Protein AF-A0AAV4BYK0-F1 (afdb_monomer_lite)

pLDDT: mean 74.88, std 20.82, range [32.38, 96.62]

InterPro domains:
  IPR017850 Alkaline-phosphatase-like, core domain superfamily [G3DSA:3.40.720.10] (1-55)
  IPR017850 Alkaline-phosphatase-like, core domain superfamily [SSF53649] (1-34)

Foldseek 3Di:
DADDDDDDDPFFDPPDDFDGDDPQQVQVVVCQVVVHDGDDGPHDVVRVVVRVGTPDRPPPPPPDPCDDDDPPPPPPPDDDD

Structure (mmCIF, N/CA/C/O backbone):
data_AF-A0AAV4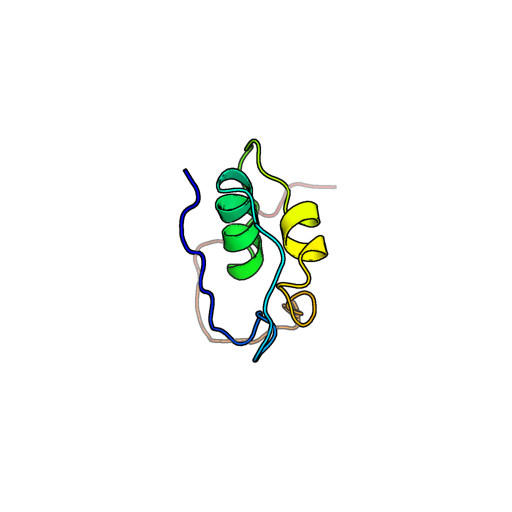BYK0-F1
#
_entry.id   AF-A0AAV4BYK0-F1
#
loop_
_atom_site.group_PDB
_atom_site.id
_atom_site.type_symbol
_atom_site.label_atom_id
_atom_site.label_alt_id
_atom_site.label_comp_id
_atom_site.label_asym_id
_atom_site.label_entity_id
_atom_site.label_seq_id
_atom_site.pdbx_PDB_ins_code
_atom_site.Cartn_x
_atom_site.Cartn_y
_atom_site.Cartn_z
_atom_site.occupancy
_atom_site.B_iso_or_equiv
_atom_site.auth_seq_id
_atom_site.auth_comp_id
_atom_site.auth_asym_id
_atom_site.auth_atom_id
_atom_site.pdbx_PDB_model_num
ATOM 1 N N . MET A 1 1 ? -0.289 18.691 -1.917 1.00 80.88 1 MET A N 1
ATOM 2 C CA . MET A 1 1 ? -1.675 18.161 -1.964 1.00 80.88 1 MET A CA 1
ATOM 3 C C . MET A 1 1 ? -1.714 16.855 -1.180 1.00 80.88 1 MET A C 1
ATOM 5 O O . MET A 1 1 ? -0.680 16.204 -1.129 1.00 80.88 1 MET A O 1
ATOM 9 N N . ARG A 1 2 ? -2.838 16.485 -0.549 1.00 83.94 2 ARG A N 1
ATOM 10 C CA . ARG A 1 2 ? -2.967 15.242 0.238 1.00 83.94 2 ARG A CA 1
ATOM 11 C C . ARG A 1 2 ? -4.201 14.455 -0.235 1.00 83.94 2 ARG A C 1
ATOM 13 O O . ARG A 1 2 ? -5.309 14.912 0.041 1.00 83.94 2 ARG A O 1
ATOM 20 N N . PRO A 1 3 ? -4.036 13.358 -0.997 1.00 89.62 3 PRO A N 1
ATOM 21 C CA . PRO A 1 3 ? -5.157 12.540 -1.448 1.00 89.62 3 PRO A CA 1
ATOM 22 C C . PRO A 1 3 ? -5.739 11.714 -0.296 1.00 89.62 3 PRO A C 1
ATOM 24 O O . PRO A 1 3 ? -5.104 11.524 0.741 1.00 89.62 3 PRO A O 1
ATOM 27 N N . ILE A 1 4 ? -6.955 11.215 -0.499 1.00 92.12 4 ILE A N 1
ATOM 28 C CA . ILE A 1 4 ? -7.632 10.331 0.449 1.00 92.12 4 ILE A CA 1
ATOM 29 C C . ILE A 1 4 ? -7.229 8.886 0.140 1.00 92.12 4 ILE A C 1
ATOM 31 O O . ILE A 1 4 ? -7.275 8.467 -1.016 1.00 92.12 4 ILE A O 1
ATOM 35 N N . PHE A 1 5 ? -6.882 8.123 1.175 1.00 91.00 5 PHE A N 1
ATOM 36 C CA . PHE A 1 5 ? -6.646 6.684 1.092 1.00 91.00 5 PHE A CA 1
ATOM 37 C C . PHE A 1 5 ? -7.664 5.950 1.968 1.00 91.00 5 PHE A C 1
ATOM 39 O O . PHE A 1 5 ? -7.772 6.224 3.162 1.00 91.00 5 PHE A O 1
ATOM 46 N N . VAL A 1 6 ? -8.419 5.026 1.371 1.00 91.88 6 VAL A N 1
ATOM 47 C CA . VAL A 1 6 ? -9.374 4.158 2.072 1.00 91.88 6 VAL A CA 1
ATOM 48 C C . VAL A 1 6 ? -9.151 2.734 1.590 1.00 91.88 6 VAL A C 1
ATOM 50 O O . VAL A 1 6 ? -9.146 2.478 0.388 1.00 91.88 6 VAL A O 1
ATOM 53 N N . ALA A 1 7 ? -8.999 1.807 2.531 1.00 90.12 7 ALA A N 1
ATOM 54 C CA . ALA A 1 7 ? -8.815 0.393 2.248 1.00 90.12 7 ALA A CA 1
ATOM 55 C C . ALA A 1 7 ? -9.794 -0.448 3.073 1.00 90.12 7 ALA A C 1
ATOM 57 O O . ALA A 1 7 ? -10.060 -0.159 4.239 1.00 90.12 7 ALA A O 1
ATOM 58 N N . ARG A 1 8 ? -10.335 -1.506 2.463 1.00 91.31 8 ARG A N 1
ATOM 59 C CA . ARG A 1 8 ? -11.211 -2.479 3.122 1.00 91.31 8 ARG A CA 1
ATOM 60 C C . ARG A 1 8 ? -10.873 -3.870 2.617 1.00 91.31 8 ARG A C 1
ATOM 62 O O . ARG A 1 8 ? -10.824 -4.100 1.416 1.00 91.31 8 ARG A O 1
ATOM 69 N N . GLY A 1 9 ? -10.699 -4.805 3.539 1.00 88.50 9 GLY A N 1
ATOM 70 C CA . GLY A 1 9 ? -10.432 -6.197 3.209 1.00 88.50 9 GLY A CA 1
ATOM 71 C C . GLY A 1 9 ? -9.971 -6.984 4.432 1.00 88.50 9 GLY A C 1
ATOM 72 O O . GLY A 1 9 ? -9.716 -6.387 5.477 1.00 88.50 9 GLY A O 1
ATOM 73 N N . PRO A 1 10 ? -9.858 -8.314 4.316 1.00 87.88 10 PRO A N 1
ATOM 74 C CA . PRO A 1 10 ? -9.453 -9.183 5.423 1.00 87.88 10 PRO A CA 1
ATOM 75 C C . PRO A 1 10 ? -8.008 -8.939 5.887 1.00 87.88 10 PRO A C 1
ATOM 77 O O . PRO A 1 10 ? -7.706 -9.147 7.061 1.00 87.88 10 PRO A O 1
ATOM 80 N N . ALA A 1 11 ? -7.138 -8.474 4.984 1.00 87.19 11 ALA A N 1
ATOM 81 C CA . ALA A 1 11 ? -5.740 -8.156 5.273 1.00 87.19 11 ALA A CA 1
ATOM 82 C C . ALA A 1 11 ? -5.559 -6.835 6.050 1.00 87.19 11 ALA A C 1
ATOM 84 O O . ALA A 1 11 ? -4.559 -6.653 6.746 1.00 87.19 11 ALA A O 1
ATOM 85 N N . PHE A 1 12 ? -6.531 -5.922 5.973 1.00 90.19 12 PHE A N 1
ATOM 86 C CA . PHE A 1 12 ? -6.471 -4.617 6.630 1.00 90.19 12 PHE A CA 1
ATOM 87 C C . PHE A 1 12 ? -7.067 -4.666 8.039 1.00 90.19 12 PHE A C 1
ATOM 89 O O . PHE A 1 12 ? -8.001 -5.426 8.317 1.00 90.19 12 PHE A O 1
ATOM 96 N N . LYS A 1 13 ? -6.558 -3.823 8.944 1.00 88.75 13 LYS A N 1
ATOM 97 C CA . LYS A 1 13 ? -7.195 -3.624 10.252 1.00 88.75 13 LYS A CA 1
ATOM 98 C C . LYS A 1 13 ? -8.570 -2.985 10.076 1.00 88.75 13 LYS A C 1
ATOM 100 O O . LYS A 1 13 ? -8.756 -2.062 9.289 1.00 88.75 13 LYS A O 1
ATOM 105 N N . GLN A 1 14 ? -9.542 -3.482 10.831 1.00 89.69 14 GLN A N 1
ATOM 106 C CA . GLN A 1 14 ? -10.891 -2.924 10.846 1.00 89.69 14 GLN A CA 1
ATOM 107 C C . GLN A 1 14 ? -10.959 -1.731 11.798 1.00 89.69 14 GLN A C 1
ATOM 109 O O . GLN A 1 14 ? -10.308 -1.744 12.840 1.00 89.69 14 GLN A O 1
ATOM 114 N N . ASN A 1 15 ? -11.774 -0.730 11.446 1.00 88.81 15 ASN A N 1
ATOM 115 C CA . ASN A 1 15 ? -11.999 0.482 12.246 1.00 88.81 15 ASN A CA 1
ATOM 116 C C . ASN A 1 15 ? -10.700 1.204 12.650 1.00 88.81 15 ASN A C 1
ATOM 118 O O . ASN A 1 15 ? -10.620 1.792 13.726 1.00 88.81 15 ASN A O 1
ATOM 122 N N . ALA A 1 16 ? -9.680 1.141 11.791 1.00 88.25 16 ALA A N 1
ATOM 123 C CA . ALA A 1 16 ? -8.395 1.781 12.015 1.00 88.25 16 ALA A CA 1
ATOM 124 C C . ALA A 1 16 ? -8.306 3.094 11.231 1.00 88.25 16 ALA A C 1
ATOM 126 O O . ALA A 1 16 ? -8.608 3.139 10.038 1.00 88.25 16 ALA A O 1
ATOM 127 N N . VAL A 1 17 ? -7.849 4.145 11.910 1.00 90.00 17 VAL A N 1
ATOM 128 C CA . VAL A 1 17 ? -7.354 5.369 11.279 1.00 90.00 17 VAL A CA 1
ATOM 129 C C . VAL A 1 17 ? -5.842 5.307 11.364 1.00 90.00 17 VAL A C 1
ATOM 131 O O . VAL A 1 17 ? -5.290 5.157 12.452 1.00 90.00 17 VAL A O 1
ATOM 134 N N . VAL A 1 18 ? -5.190 5.367 10.211 1.00 86.75 18 VAL A N 1
ATOM 135 C CA . VAL A 1 18 ? -3.738 5.253 10.110 1.00 86.75 18 VAL A CA 1
ATOM 136 C C . VAL A 1 18 ? -3.099 6.598 9.816 1.00 86.75 18 VAL A C 1
ATOM 138 O O . VAL A 1 18 ? -3.761 7.533 9.355 1.00 86.75 18 VAL A O 1
ATOM 141 N N . GLU A 1 19 ? -1.797 6.679 10.063 1.00 86.81 19 GLU A N 1
ATOM 142 C CA . GLU A 1 19 ? -0.994 7.799 9.592 1.00 86.81 19 GLU A CA 1
ATOM 143 C C . GLU A 1 19 ? -0.965 7.859 8.059 1.00 86.81 19 GLU A C 1
ATOM 145 O O . GLU A 1 19 ? -1.332 6.912 7.355 1.00 86.81 19 GLU A O 1
ATOM 150 N N . SER A 1 20 ? -0.542 9.005 7.528 1.00 87.81 20 SER A N 1
ATOM 151 C CA . SER A 1 20 ? -0.444 9.190 6.084 1.00 87.81 20 SER A CA 1
ATOM 152 C C . SER A 1 20 ? 0.538 8.203 5.460 1.00 87.81 20 SER A C 1
ATOM 154 O O . SER A 1 20 ? 1.676 8.091 5.906 1.00 87.81 20 SER A O 1
ATOM 156 N N . ILE A 1 21 ? 0.098 7.565 4.381 1.00 89.94 21 ILE A N 1
ATOM 157 C CA . ILE A 1 21 ? 0.903 6.732 3.489 1.00 89.94 21 ILE A CA 1
ATOM 158 C C . ILE A 1 21 ? 1.393 7.575 2.306 1.00 89.94 21 ILE A C 1
ATOM 160 O O . ILE A 1 21 ? 0.633 8.374 1.750 1.00 89.94 21 ILE A O 1
ATOM 164 N N . ASP A 1 22 ? 2.640 7.360 1.890 1.00 92.12 22 ASP A N 1
ATOM 165 C CA . ASP A 1 22 ? 3.158 7.917 0.645 1.00 92.12 22 ASP A CA 1
ATOM 166 C C . ASP A 1 22 ? 2.638 7.124 -0.562 1.00 92.12 22 ASP A C 1
ATOM 168 O O . ASP A 1 22 ? 2.649 5.894 -0.578 1.00 92.12 22 ASP A O 1
ATOM 172 N N . THR A 1 23 ? 2.227 7.815 -1.628 1.00 93.12 23 THR A N 1
ATOM 173 C CA . THR A 1 23 ? 1.660 7.173 -2.831 1.00 93.12 23 THR A CA 1
ATOM 174 C C . THR A 1 23 ? 2.608 6.148 -3.467 1.00 93.12 23 THR A C 1
ATOM 176 O O . THR A 1 23 ? 2.150 5.167 -4.049 1.00 93.12 23 THR A O 1
ATOM 179 N N . VAL A 1 24 ? 3.927 6.338 -3.338 1.00 95.06 24 VAL A N 1
ATOM 180 C CA . VAL A 1 24 ? 4.940 5.398 -3.852 1.00 95.06 24 VAL A CA 1
ATOM 181 C C . VAL A 1 24 ? 4.912 4.041 -3.140 1.00 95.06 24 VAL A C 1
ATOM 183 O O . VAL A 1 24 ? 5.308 3.042 -3.733 1.00 95.06 24 VAL A O 1
ATOM 186 N N . ASP A 1 25 ? 4.389 3.982 -1.914 1.00 93.69 25 ASP A N 1
ATOM 187 C CA . ASP A 1 25 ? 4.314 2.759 -1.106 1.00 93.69 25 ASP A CA 1
ATOM 188 C C . ASP A 1 25 ? 3.084 1.904 -1.442 1.00 93.69 25 ASP A C 1
ATOM 190 O O . ASP A 1 25 ? 2.995 0.746 -1.037 1.00 93.69 25 ASP A O 1
ATOM 194 N N . ILE A 1 26 ? 2.150 2.433 -2.242 1.00 93.06 26 ILE A N 1
ATOM 195 C CA . ILE A 1 26 ? 0.935 1.715 -2.645 1.00 93.06 26 ILE A CA 1
ATOM 196 C C . ILE A 1 26 ? 1.270 0.515 -3.538 1.00 93.06 26 ILE A C 1
ATOM 198 O O . ILE A 1 26 ? 0.674 -0.547 -3.379 1.00 93.06 26 ILE A O 1
ATOM 202 N N . TYR A 1 27 ? 2.227 0.652 -4.460 1.00 95.38 27 TYR A N 1
ATOM 203 C CA . TYR A 1 27 ? 2.617 -0.444 -5.353 1.00 95.38 27 TYR A CA 1
ATOM 204 C C . TYR A 1 27 ? 3.159 -1.672 -4.595 1.00 95.38 27 TYR A C 1
ATOM 206 O O . TYR A 1 27 ? 2.562 -2.743 -4.733 1.00 95.38 27 TYR A O 1
ATOM 214 N N . PRO A 1 28 ? 4.213 -1.562 -3.757 1.00 94.31 28 PRO A N 1
ATOM 215 C CA . PRO A 1 28 ? 4.709 -2.716 -3.007 1.00 94.31 28 PRO A CA 1
ATOM 216 C C . PRO A 1 28 ? 3.673 -3.264 -2.012 1.00 94.31 28 PRO A C 1
ATOM 218 O O . PRO A 1 28 ? 3.628 -4.474 -1.803 1.00 94.31 28 PRO A O 1
ATOM 221 N N . LEU A 1 29 ? 2.794 -2.416 -1.456 1.00 92.50 29 LEU A N 1
ATOM 222 C CA . LEU A 1 29 ? 1.658 -2.859 -0.640 1.00 92.50 29 LEU A CA 1
ATOM 223 C C . LEU A 1 29 ? 0.699 -3.756 -1.434 1.00 92.50 29 LEU A C 1
ATOM 225 O O . LEU A 1 29 ? 0.307 -4.812 -0.948 1.00 92.50 29 LEU A O 1
ATOM 229 N N . ILE A 1 30 ? 0.323 -3.367 -2.653 1.00 93.44 30 ILE A N 1
ATOM 230 C CA . ILE A 1 30 ? -0.560 -4.180 -3.501 1.00 93.44 30 ILE A CA 1
ATOM 231 C C . ILE A 1 30 ? 0.116 -5.500 -3.878 1.00 93.44 30 ILE A C 1
ATOM 233 O O . ILE A 1 30 ? -0.528 -6.543 -3.789 1.00 93.44 30 ILE A O 1
ATOM 237 N N . CYS A 1 31 ? 1.403 -5.481 -4.240 1.00 92.38 31 CYS A N 1
ATOM 238 C CA . CYS A 1 31 ? 2.160 -6.703 -4.523 1.00 92.38 31 CYS A CA 1
ATOM 239 C C . CYS A 1 31 ? 2.128 -7.675 -3.338 1.00 92.38 31 CYS A C 1
ATOM 241 O O . CYS A 1 31 ? 1.839 -8.857 -3.511 1.00 92.38 31 CYS A O 1
ATOM 243 N N . HIS A 1 32 ? 2.321 -7.155 -2.125 1.00 89.38 32 HIS A N 1
ATOM 244 C CA . HIS A 1 32 ? 2.229 -7.938 -0.898 1.00 89.38 32 HIS A CA 1
ATOM 245 C C . HIS A 1 32 ? 0.827 -8.531 -0.673 1.00 89.38 32 HIS A C 1
ATOM 247 O O . HIS A 1 32 ? 0.695 -9.699 -0.316 1.00 89.38 32 HIS A O 1
ATOM 253 N N . LEU A 1 33 ? -0.236 -7.762 -0.930 1.00 89.56 33 LEU A N 1
ATOM 254 C CA . LEU A 1 33 ? -1.621 -8.237 -0.796 1.00 89.56 33 LEU A CA 1
ATOM 255 C C . LEU A 1 33 ? -1.989 -9.319 -1.819 1.00 89.56 33 LEU A C 1
ATOM 257 O O . LEU A 1 33 ? -2.821 -10.175 -1.524 1.00 89.56 33 LEU A O 1
ATOM 261 N N . LEU A 1 34 ? -1.393 -9.262 -3.010 1.00 90.44 34 LEU A N 1
ATOM 262 C CA . LEU A 1 34 ? -1.596 -10.227 -4.092 1.00 90.44 34 LEU A CA 1
ATOM 263 C C . LEU A 1 34 ? -0.633 -11.420 -4.032 1.00 90.44 34 LEU A C 1
ATOM 265 O O . LEU A 1 34 ? -0.753 -12.318 -4.859 1.00 90.44 34 LEU A O 1
ATOM 269 N N . ASN A 1 35 ? 0.300 -11.434 -3.075 1.00 86.69 35 ASN A N 1
ATOM 270 C CA . ASN A 1 35 ? 1.353 -12.441 -2.956 1.00 86.69 35 ASN A CA 1
ATOM 271 C C . ASN A 1 35 ? 2.211 -12.579 -4.230 1.00 86.69 35 ASN A C 1
ATOM 273 O O . ASN A 1 35 ? 2.454 -13.683 -4.717 1.00 86.69 35 ASN A O 1
ATOM 277 N N . ILE A 1 36 ? 2.641 -11.446 -4.789 1.00 90.25 36 ILE A N 1
ATOM 278 C CA . ILE A 1 36 ? 3.538 -11.389 -5.950 1.00 90.25 36 ILE A CA 1
ATOM 279 C C . ILE A 1 36 ? 4.819 -10.632 -5.608 1.00 90.25 36 ILE A C 1
ATOM 281 O O . ILE A 1 36 ? 4.798 -9.677 -4.827 1.00 90.25 36 ILE A O 1
ATOM 285 N N . ASP A 1 37 ? 5.920 -11.014 -6.252 1.00 90.19 37 ASP A N 1
ATOM 286 C CA . ASP A 1 37 ? 7.191 -10.313 -6.097 1.00 90.19 37 ASP A CA 1
ATOM 287 C C . ASP A 1 37 ? 7.129 -8.932 -6.776 1.00 90.19 37 ASP A C 1
ATOM 289 O O . ASP A 1 37 ? 6.814 -8.836 -7.969 1.00 90.19 37 ASP A O 1
ATOM 293 N N . PRO A 1 38 ? 7.412 -7.837 -6.047 1.00 91.75 38 PRO A N 1
ATOM 294 C CA . PRO A 1 38 ? 7.419 -6.507 -6.634 1.00 91.75 38 PRO A CA 1
ATOM 295 C C . PRO A 1 38 ? 8.626 -6.329 -7.564 1.00 91.75 38 PRO A C 1
ATOM 297 O O . PRO A 1 38 ? 9.757 -6.680 -7.227 1.00 91.75 38 PRO A O 1
ATOM 300 N N . ALA A 1 39 ? 8.407 -5.693 -8.716 1.00 95.12 39 ALA A N 1
ATOM 301 C CA . ALA A 1 39 ? 9.500 -5.216 -9.562 1.00 95.12 39 ALA A CA 1
ATOM 302 C C . ALA A 1 39 ? 10.245 -4.038 -8.886 1.00 95.12 39 ALA A C 1
ATOM 304 O O . ALA A 1 39 ? 9.697 -3.421 -7.962 1.00 95.12 39 ALA A O 1
ATOM 305 N N . PRO A 1 40 ? 11.465 -3.675 -9.335 1.00 96.12 40 PRO A N 1
ATOM 306 C CA . PRO A 1 40 ? 12.204 -2.539 -8.782 1.00 96.12 40 PRO A CA 1
ATOM 307 C C . PRO A 1 40 ? 11.367 -1.251 -8.781 1.00 96.12 40 PRO A C 1
ATOM 309 O O . PRO A 1 40 ? 10.875 -0.816 -9.820 1.00 96.12 40 PRO A O 1
ATOM 312 N N . ASN A 1 41 ? 11.193 -0.651 -7.604 1.00 95.69 41 ASN A N 1
ATOM 313 C CA . ASN A 1 41 ? 10.381 0.546 -7.393 1.00 95.69 41 ASN A CA 1
ATOM 314 C C . ASN A 1 41 ? 10.946 1.390 -6.233 1.00 95.69 41 ASN A C 1
ATOM 316 O O . ASN A 1 41 ? 11.806 0.931 -5.486 1.00 95.69 41 ASN A O 1
ATOM 320 N N . ASN A 1 42 ? 10.474 2.630 -6.084 1.00 96.62 42 ASN A N 1
ATOM 321 C CA . ASN A 1 42 ? 10.937 3.563 -5.042 1.00 96.62 42 ASN A CA 1
ATOM 322 C C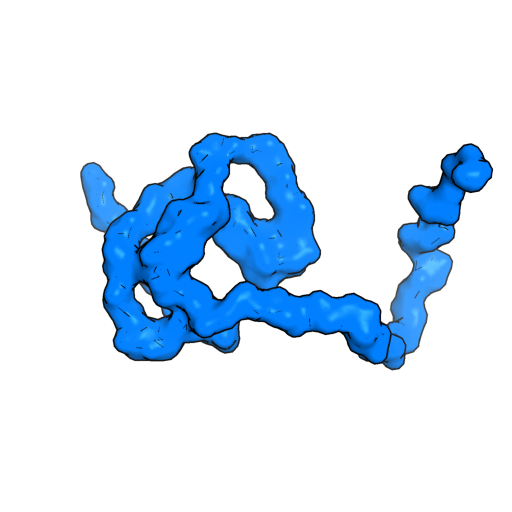 . ASN A 1 42 ? 10.128 3.490 -3.728 1.00 96.62 42 ASN A C 1
ATOM 324 O O . ASN A 1 42 ? 10.379 4.269 -2.803 1.00 96.62 42 ASN A O 1
ATOM 328 N N . GLY A 1 43 ? 9.139 2.599 -3.654 1.00 93.94 43 GLY A N 1
ATOM 329 C CA . GLY A 1 43 ? 8.299 2.399 -2.481 1.00 93.94 43 GLY A CA 1
ATOM 330 C C . GLY A 1 43 ? 8.939 1.486 -1.434 1.00 93.94 43 GLY A C 1
ATOM 331 O O . GLY A 1 43 ? 9.933 0.807 -1.681 1.00 93.94 43 GLY A O 1
ATOM 332 N N . SER A 1 44 ? 8.352 1.460 -0.242 1.00 91.31 44 SER A N 1
ATOM 333 C CA . SER A 1 44 ? 8.748 0.593 0.865 1.00 91.31 44 SER A CA 1
ATOM 334 C C . SER A 1 44 ? 7.516 -0.001 1.535 1.00 91.31 44 SER A C 1
ATOM 336 O O . SER A 1 44 ? 6.681 0.721 2.080 1.00 91.31 44 SER A O 1
ATOM 338 N N . LEU A 1 45 ? 7.429 -1.334 1.538 1.00 88.75 45 LEU A N 1
ATOM 339 C CA . LEU A 1 45 ? 6.375 -2.053 2.256 1.00 88.75 45 LEU A CA 1
ATOM 340 C C . LEU A 1 45 ? 6.455 -1.804 3.769 1.00 88.75 45 LEU A C 1
ATOM 342 O O . LEU A 1 45 ? 5.432 -1.618 4.419 1.00 88.75 45 LEU A O 1
ATOM 346 N N . GLU A 1 46 ? 7.668 -1.717 4.316 1.00 88.00 46 GLU A N 1
ATOM 347 C CA . GLU A 1 46 ? 7.902 -1.496 5.747 1.00 88.00 46 GLU A CA 1
ATOM 348 C C . GLU A 1 46 ? 7.252 -0.191 6.240 1.00 88.00 46 GLU A C 1
ATOM 350 O O . GLU A 1 46 ? 6.709 -0.138 7.344 1.00 88.00 46 GLU A O 1
ATOM 355 N N . ARG A 1 47 ? 7.252 0.867 5.414 1.00 87.44 47 ARG A N 1
ATOM 356 C CA . ARG A 1 47 ? 6.565 2.131 5.736 1.00 87.44 47 ARG A CA 1
ATOM 357 C C . ARG A 1 47 ? 5.048 1.950 5.817 1.00 87.44 47 ARG A C 1
ATOM 359 O O . ARG A 1 47 ? 4.430 2.443 6.760 1.00 87.44 47 ARG A O 1
ATOM 366 N N . ALA A 1 48 ? 4.460 1.199 4.886 1.00 79.81 48 ALA A N 1
ATOM 367 C CA . ALA A 1 48 ? 3.030 0.892 4.900 1.00 79.81 48 ALA A CA 1
ATOM 368 C C . ALA A 1 48 ? 2.637 -0.006 6.092 1.00 79.81 48 ALA A C 1
ATOM 370 O O . ALA A 1 48 ? 1.586 0.188 6.702 1.00 79.81 48 ALA A O 1
ATOM 371 N N . GLU A 1 49 ? 3.489 -0.956 6.480 1.00 79.50 49 GLU A N 1
ATOM 372 C CA . GLU A 1 49 ? 3.268 -1.810 7.653 1.00 79.50 49 GLU A CA 1
ATOM 373 C C . GLU A 1 49 ? 3.347 -1.028 8.970 1.00 79.50 49 GLU A C 1
ATOM 375 O O . GLU A 1 49 ? 2.493 -1.201 9.848 1.00 79.50 49 GLU A O 1
ATOM 380 N N . LYS A 1 50 ? 4.322 -0.114 9.091 1.00 78.62 50 LYS A N 1
ATOM 381 C CA . LYS A 1 50 ? 4.486 0.772 10.258 1.00 78.62 50 LYS A CA 1
ATOM 382 C C . LYS A 1 50 ? 3.297 1.694 10.481 1.00 78.62 50 LYS A C 1
ATOM 384 O O . LYS A 1 50 ? 2.964 1.958 11.632 1.00 78.62 50 LYS A O 1
ATOM 389 N N . ALA A 1 51 ? 2.589 2.083 9.418 1.00 74.19 51 ALA A N 1
ATOM 390 C CA . ALA A 1 51 ? 1.333 2.822 9.528 1.00 74.19 51 ALA A CA 1
ATOM 391 C C . ALA A 1 51 ? 0.210 2.007 10.209 1.00 74.19 51 ALA A C 1
ATOM 393 O O . ALA A 1 51 ? -0.913 2.484 10.336 1.00 74.19 51 ALA A O 1
ATOM 394 N N . THR A 1 52 ? 0.473 0.779 10.679 1.00 67.94 52 THR A N 1
ATOM 395 C CA . THR A 1 52 ? -0.483 -0.135 11.323 1.00 67.94 52 THR A CA 1
ATOM 396 C C . THR A 1 52 ? -1.670 -0.512 10.435 1.00 67.94 52 THR A C 1
ATOM 398 O O . THR A 1 52 ? -2.715 -0.924 10.933 1.00 67.94 52 THR A O 1
ATOM 401 N N . LEU A 1 53 ? -1.488 -0.434 9.116 1.00 76.88 53 LEU A N 1
ATOM 402 C CA . LEU A 1 53 ? -2.509 -0.728 8.109 1.00 76.88 53 LEU A CA 1
ATOM 403 C C . LEU A 1 53 ? -2.946 -2.199 8.098 1.00 76.88 53 LEU A C 1
ATOM 405 O O . LEU A 1 53 ? -4.127 -2.497 7.904 1.00 76.88 53 LEU A O 1
ATOM 409 N N . LEU A 1 54 ? -2.007 -3.122 8.311 1.00 82.69 54 LEU A N 1
ATOM 410 C CA . LEU A 1 54 ? -2.231 -4.558 8.145 1.00 82.69 54 LEU A CA 1
ATOM 411 C C . LEU A 1 54 ? -2.506 -5.252 9.484 1.00 82.69 54 LEU A C 1
ATOM 413 O O . LEU A 1 54 ? -1.896 -4.939 10.508 1.00 82.69 54 LEU A O 1
ATOM 417 N N . ARG A 1 55 ? -3.469 -6.181 9.498 1.00 75.50 55 ARG A N 1
ATOM 418 C CA . ARG A 1 55 ? -3.928 -6.877 10.716 1.00 75.50 55 ARG A CA 1
ATOM 419 C C . ARG A 1 55 ? -2.895 -7.873 11.243 1.00 75.50 55 ARG A C 1
ATOM 421 O O . ARG A 1 55 ? -2.677 -7.930 12.447 1.00 75.50 55 ARG A O 1
ATOM 428 N N . VAL A 1 56 ? -2.300 -8.641 10.342 1.00 61.56 56 VAL A N 1
ATOM 429 C CA . VAL A 1 56 ? -1.240 -9.651 10.501 1.00 61.56 56 VAL A CA 1
ATOM 430 C C . VAL A 1 56 ? -0.674 -9.812 9.080 1.00 61.56 56 VAL A C 1
ATOM 432 O O . VAL A 1 56 ? -1.477 -9.676 8.147 1.00 61.56 56 VAL A O 1
ATOM 435 N N . PRO A 1 57 ? 0.632 -10.079 8.863 1.00 55.22 57 PRO A N 1
ATOM 436 C CA . PRO A 1 57 ? 1.100 -10.474 7.536 1.00 55.22 57 PRO A CA 1
ATOM 437 C C . PRO A 1 57 ? 0.188 -11.598 7.029 1.00 55.22 57 PRO A C 1
ATOM 439 O O . PRO A 1 57 ? -0.085 -12.536 7.790 1.00 55.22 57 PRO A O 1
ATOM 442 N N . PRO A 1 58 ? -0.371 -11.480 5.817 1.00 53.16 58 PRO A N 1
ATOM 443 C CA . PRO A 1 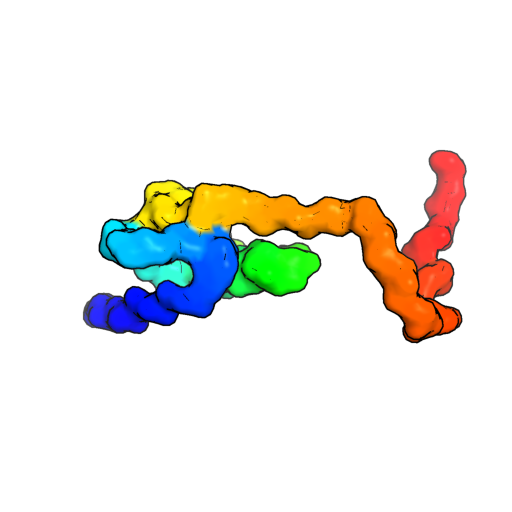58 ? -1.237 -12.505 5.280 1.00 53.16 58 PRO A CA 1
ATOM 444 C C . PRO A 1 58 ? -0.448 -13.813 5.293 1.00 53.16 58 PRO A C 1
ATOM 446 O O . PRO A 1 58 ? 0.572 -13.961 4.624 1.00 53.16 58 PRO A O 1
ATOM 449 N N . LYS A 1 59 ? -0.883 -14.750 6.140 1.00 45.47 59 LYS A N 1
ATOM 450 C CA . LYS A 1 59 ? -0.366 -16.111 6.128 1.00 45.47 59 LYS A CA 1
ATOM 451 C C . LYS A 1 59 ? -0.914 -16.768 4.872 1.00 45.47 59 LYS A C 1
ATOM 453 O O . LYS A 1 59 ? -1.985 -17.367 4.894 1.00 45.47 59 LYS A O 1
ATOM 458 N N . PHE A 1 60 ? -0.206 -16.590 3.768 1.00 51.34 60 PHE A N 1
ATOM 459 C CA . PHE A 1 60 ? -0.355 -17.457 2.617 1.00 51.34 60 PHE A CA 1
ATOM 460 C C . PHE A 1 60 ? 0.417 -18.723 2.957 1.00 51.34 60 PHE A C 1
ATOM 462 O O . PHE A 1 60 ? 1.629 -18.813 2.774 1.00 51.34 60 PHE A O 1
ATOM 469 N N . ASN A 1 61 ? -0.275 -19.661 3.596 1.00 45.12 61 ASN A N 1
ATOM 470 C CA . ASN A 1 61 ? 0.278 -20.982 3.815 1.00 45.12 61 ASN A CA 1
ATOM 471 C C . ASN A 1 61 ? 0.516 -21.566 2.418 1.00 45.12 61 ASN A C 1
ATOM 473 O O . ASN A 1 61 ? -0.437 -21.742 1.664 1.00 45.12 61 ASN A O 1
ATOM 477 N N . ASN A 1 62 ? 1.761 -21.896 2.082 1.00 50.12 62 ASN A N 1
ATOM 478 C CA . ASN A 1 62 ? 2.060 -22.762 0.937 1.00 50.12 62 ASN A CA 1
ATOM 479 C C . ASN A 1 62 ? 1.645 -24.225 1.207 1.00 50.12 62 ASN A C 1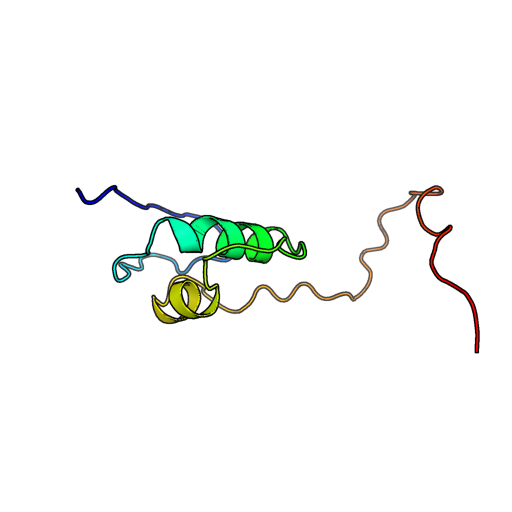
ATOM 481 O O . ASN A 1 62 ? 2.055 -25.132 0.487 1.00 50.12 62 ASN A O 1
ATOM 485 N N . ASP A 1 63 ? 0.829 -24.464 2.235 1.00 49.16 63 ASP A N 1
ATOM 486 C CA . ASP A 1 63 ? 0.184 -25.740 2.491 1.00 49.16 63 ASP A CA 1
ATOM 487 C C . ASP A 1 63 ? -0.965 -25.886 1.493 1.00 49.16 63 ASP A C 1
ATOM 489 O O . ASP A 1 63 ? -2.097 -25.488 1.753 1.00 49.16 63 ASP A O 1
ATOM 493 N N . CYS A 1 64 ? -0.597 -26.384 0.314 1.00 47.59 64 CYS A N 1
ATOM 494 C CA . CYS A 1 64 ? -1.412 -27.129 -0.634 1.00 47.59 64 CYS A CA 1
ATOM 495 C C . CYS A 1 64 ? -2.930 -27.048 -0.397 1.00 47.59 64 CYS A C 1
ATOM 497 O O . CYS A 1 64 ? -3.486 -27.874 0.326 1.00 47.59 64 CYS A O 1
ATOM 499 N N . ASP A 1 65 ? -3.606 -26.140 -1.097 1.00 40.78 65 ASP A N 1
ATOM 500 C CA . ASP A 1 65 ? -4.982 -26.400 -1.513 1.00 40.78 65 ASP A CA 1
ATOM 501 C C . ASP A 1 65 ? -4.902 -27.065 -2.898 1.00 40.78 65 ASP A C 1
ATOM 503 O O . ASP A 1 65 ? -4.541 -26.398 -3.876 1.00 40.78 65 ASP A O 1
ATOM 507 N N . PRO A 1 66 ? -5.109 -28.390 -3.019 1.00 48.28 66 PRO A N 1
ATOM 508 C CA . PRO A 1 66 ? -5.119 -29.047 -4.310 1.00 48.28 66 PRO A CA 1
ATOM 509 C C . PRO A 1 66 ? -6.466 -28.752 -4.974 1.00 48.28 66 PRO A C 1
ATOM 511 O O . PRO A 1 66 ? -7.381 -29.570 -4.933 1.00 48.28 66 PRO A O 1
ATOM 514 N N . SER A 1 67 ? -6.595 -27.587 -5.609 1.00 43.56 67 SER A N 1
ATOM 515 C CA . SER A 1 67 ? -7.614 -27.431 -6.647 1.00 43.56 67 SER A CA 1
ATOM 516 C C . SER A 1 67 ? -7.083 -28.054 -7.948 1.00 43.56 67 SER A C 1
ATOM 518 O O . SER A 1 67 ? -5.909 -27.845 -8.277 1.00 43.56 67 SER A O 1
ATOM 520 N N . PRO A 1 68 ? -7.874 -28.875 -8.663 1.00 43.91 68 PRO A N 1
ATOM 521 C CA . PRO A 1 68 ? -7.361 -29.737 -9.714 1.00 43.91 68 PRO A CA 1
ATOM 522 C C . PRO A 1 68 ? -7.066 -28.959 -11.002 1.00 43.91 68 PRO A C 1
ATOM 524 O O . PRO A 1 68 ? -7.872 -28.141 -11.432 1.00 43.91 68 PRO A O 1
ATOM 527 N N . ASP A 1 69 ? -5.940 -29.333 -11.622 1.00 44.72 69 ASP A N 1
ATOM 528 C CA . ASP A 1 69 ? -5.485 -29.014 -12.985 1.00 44.72 69 ASP A CA 1
ATOM 529 C C . ASP A 1 69 ? -4.931 -27.597 -13.254 1.00 44.72 69 ASP A C 1
ATOM 531 O O . ASP A 1 69 ? -5.655 -26.644 -13.530 1.00 44.72 69 ASP A O 1
ATOM 535 N N . TRP A 1 70 ? -3.596 -27.518 -13.335 1.00 41.75 70 TRP A N 1
ATOM 536 C CA . TRP A 1 70 ? -2.926 -26.703 -14.352 1.00 41.75 70 TRP A CA 1
ATOM 537 C C . TRP A 1 70 ? -1.681 -27.443 -14.867 1.00 41.75 70 TRP A C 1
ATOM 539 O O . TRP A 1 70 ? -0.593 -27.409 -14.307 1.00 41.75 70 TRP A O 1
ATOM 549 N N . SER A 1 71 ? -1.826 -28.162 -15.966 1.00 45.38 71 SER A N 1
ATOM 550 C CA . SER A 1 71 ? -0.778 -29.016 -16.551 1.00 45.38 71 SER A CA 1
ATOM 551 C C . SER A 1 71 ? 0.425 -28.279 -17.191 1.00 45.38 71 SER A C 1
ATOM 553 O O . SER A 1 71 ? 1.211 -28.915 -17.887 1.00 45.38 71 SER A O 1
ATOM 555 N N . THR A 1 72 ? 0.599 -26.957 -17.027 1.00 48.25 72 THR A N 1
ATOM 556 C CA . THR A 1 72 ? 1.320 -26.158 -18.056 1.00 48.25 72 THR A CA 1
ATOM 557 C C . THR A 1 72 ? 2.535 -25.333 -17.608 1.00 48.25 72 THR A C 1
ATOM 559 O O . THR A 1 72 ? 3.317 -24.899 -18.443 1.00 48.25 72 THR A O 1
ATOM 562 N N . GLN A 1 73 ? 2.782 -25.101 -16.326 1.00 47.94 73 GLN A N 1
ATOM 563 C CA . GLN A 1 73 ? 3.740 -24.053 -15.892 1.00 47.94 73 GLN A CA 1
ATOM 564 C C . GLN A 1 73 ? 4.886 -24.537 -14.972 1.00 47.94 73 GLN A C 1
ATOM 566 O O . GLN A 1 73 ? 5.581 -23.734 -14.361 1.00 47.94 73 GLN A O 1
ATOM 571 N N . ASN A 1 74 ? 5.152 -25.851 -14.942 1.00 45.28 74 ASN A N 1
ATOM 5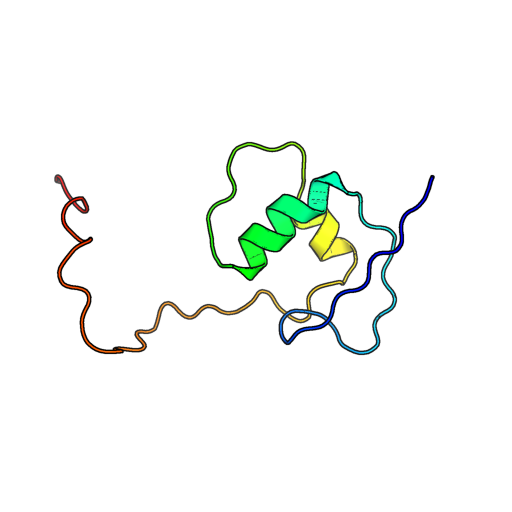72 C CA . ASN A 1 74 ? 6.281 -26.463 -14.222 1.00 45.28 74 ASN A CA 1
ATOM 573 C C . ASN A 1 74 ? 7.381 -26.977 -15.169 1.00 45.28 74 ASN A C 1
ATOM 575 O O . ASN A 1 74 ? 8.011 -28.001 -14.928 1.00 45.28 74 ASN A O 1
ATOM 579 N N . GLN A 1 75 ? 7.643 -26.244 -16.255 1.00 49.84 75 GLN A N 1
ATOM 580 C CA . GLN A 1 75 ? 8.737 -26.554 -17.185 1.00 49.84 75 GLN A CA 1
ATOM 581 C C . GLN A 1 75 ? 9.985 -25.676 -16.998 1.00 49.84 75 GLN A C 1
ATOM 583 O O . GLN A 1 75 ? 10.859 -25.662 -17.860 1.00 49.84 75 GLN A O 1
ATOM 588 N N . LYS A 1 76 ? 10.099 -24.949 -15.877 1.00 43.31 76 LYS A N 1
ATOM 589 C CA . LYS A 1 76 ? 11.307 -24.169 -15.541 1.00 43.31 76 LYS A CA 1
ATOM 590 C C . LYS A 1 76 ? 11.744 -24.244 -14.073 1.00 43.31 76 LYS A C 1
ATOM 592 O O . LYS A 1 76 ? 12.420 -23.344 -13.589 1.00 43.31 76 LYS A O 1
ATOM 597 N N . CYS A 1 77 ? 11.440 -25.345 -13.390 1.00 44.41 77 CYS A N 1
ATOM 598 C CA . CYS A 1 77 ? 12.123 -25.707 -12.146 1.00 44.41 77 CYS A CA 1
ATOM 599 C C . CYS A 1 77 ? 13.101 -26.858 -12.432 1.00 44.41 77 CYS A C 1
ATOM 601 O O . CYS A 1 77 ? 12.684 -28.011 -12.394 1.00 44.41 77 CYS A O 1
ATOM 603 N N . ALA A 1 78 ? 14.350 -26.504 -12.781 1.00 33.25 78 ALA A N 1
ATOM 604 C CA . ALA A 1 78 ? 15.620 -27.276 -12.771 1.00 33.25 78 ALA A CA 1
ATOM 605 C C . ALA A 1 78 ? 16.513 -26.833 -13.962 1.00 33.25 78 ALA A C 1
ATOM 607 O O . ALA A 1 78 ? 15.979 -26.649 -15.059 1.00 33.25 78 ALA A O 1
ATOM 608 N N . PRO A 1 79 ? 17.838 -26.615 -13.781 1.00 32.38 79 PRO A N 1
ATOM 609 C CA . PRO A 1 79 ? 18.783 -27.688 -13.423 1.00 32.38 79 PRO A CA 1
ATOM 610 C C . PRO A 1 79 ? 19.673 -27.386 -12.188 1.00 32.38 79 PRO A C 1
ATOM 612 O O . PRO A 1 79 ? 20.053 -26.239 -11.983 1.00 32.38 79 PRO A O 1
ATOM 615 N N . VAL A 1 80 ? 19.845 -28.343 -11.257 1.00 36.22 80 VAL A N 1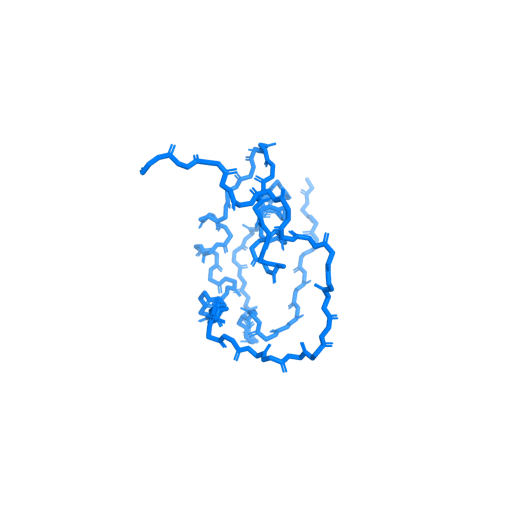
ATOM 616 C CA . VAL A 1 80 ? 20.942 -29.359 -11.134 1.00 36.22 80 VAL A CA 1
ATOM 617 C C . VAL A 1 80 ? 22.240 -28.691 -10.617 1.00 36.22 80 VAL A C 1
ATOM 619 O O . VAL A 1 80 ? 22.787 -27.853 -11.323 1.00 36.22 80 VAL A O 1
ATOM 622 N N . TYR A 1 81 ? 22.766 -28.921 -9.402 1.00 44.44 81 TYR A N 1
ATOM 623 C CA . TYR A 1 81 ? 22.942 -30.129 -8.568 1.00 44.44 81 TYR A CA 1
ATOM 624 C C . TYR A 1 81 ? 22.527 -29.931 -7.104 1.00 44.44 81 TYR A C 1
ATOM 626 O O . TYR A 1 81 ? 22.696 -28.799 -6.598 1.00 44.44 81 TYR A O 1
#

Secondary structure (DSSP, 8-state):
--------STTBPTT---PPPPGGGHHHHHHHHHT-PPPS-S--HHHHHHTT-BSS------S----S--TTS-SSS----

Organism: NCBI:txid259542

Sequence (81 aa):
MRPIFVARGPAFKQNAVVESIDTVDIYPLICHLLNIDPAPNNGSLERAEKATLLRVPPKFNNDCDPSPDWSTQNQKCAPVY

Radius of gyration: 16.91 Å; chains: 1; bounding box: 35×48×30 Å